Protein AF-A0A836CLS4-F1 (afdb_monomer)

Sequence (60 aa):
MTPCDDCSICLDQLPSERGTLQCGHTFCFGCIVSWSERQNTCPLCQGRFDSIVQASTARG

Solvent-accessible surface area (backbone atoms only — not comparable to full-atom values): 3753 Å² total; per-residue (Å²): 131,76,86,76,66,46,11,86,84,80,74,40,74,51,53,71,50,25,23,34,38,87,89,69,55,64,30,30,33,69,58,51,52,62,43,47,79,78,44,53,44,41,93,86,78,59,48,74,48,93,60,70,46,75,46,66,76,76,82,122

InterPro domains:
  IPR001841 Zinc finger, RING-type [PF13639] (5-46)
  IPR001841 Zinc finger, RING-type [PS50089] (7-46)
  IPR001841 Zinc finger, RING-type [SM00184] (7-45)
  IPR013083 Zinc finger, RING/FYVE/PHD-type [G3DSA:3.30.40.10] (2-59)
  IPR017907 Zinc finger, RING-type, conserved site [PS00518] (23-32)

pLDDT: mean 88.98, std 14.51, range [43.19, 97.5]

Secondary structure (DSSP, 8-state):
-----EETTTTEEPPSEEEEETTS-EEEHHHHHHHHTT--B-TTT--B-S-EEEEE----

Radius of gyration: 11.41 Å; Cα contacts (8 Å, |Δi|>4): 90; chains: 1; bounding box: 29×29×30 Å

Foldseek 3Di:
DPPACAAPQVRHGADLWWWAFPVGDIHHPVRVVVVVVPAQADPPPRHGGDDIDIHHPPPD

Mean predicted aligned error: 4.95 Å

Nearest PDB structures (foldseek):
  4orh-assembly3_C  TM=9.207E-01  e=6.839E-05  Homo sapiens
  8grm-assembly1_M  TM=8.352E-01  e=5.245E-04  Homo sapiens
  9dgg-assembly1_K  TM=8.743E-01  e=5.245E-04  Homo sapiens
  4s3o-assembly2_B  TM=8.648E-01  e=5.601E-04  Homo sapiens
  9dde-assembly1_K  TM=8.827E-01  e=1.081E-03  Homo sapiens

Structure (mmCIF, N/CA/C/O backbone):
data_AF-A0A836CLS4-F1
#
_entry.id   AF-A0A836CLS4-F1
#
loop_
_atom_site.group_PDB
_atom_site.id
_atom_site.type_symbol
_atom_site.label_atom_id
_atom_site.label_alt_id
_atom_site.label_comp_id
_atom_site.label_asym_id
_atom_site.label_entity_id
_atom_site.label_seq_id
_atom_site.pdbx_PDB_ins_code
_atom_site.Cartn_x
_atom_sit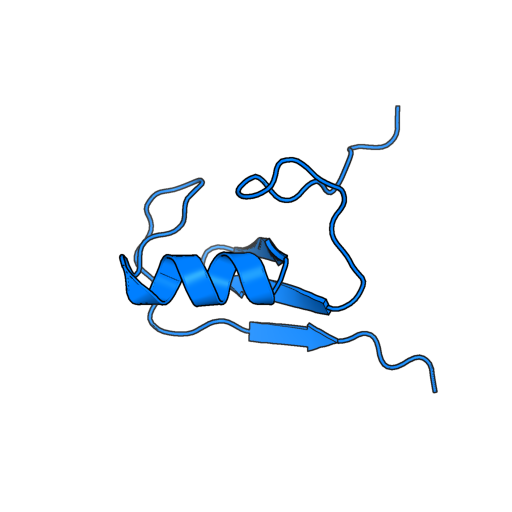e.Cartn_y
_atom_site.Cartn_z
_atom_site.occupancy
_atom_site.B_iso_or_equiv
_atom_site.auth_seq_id
_atom_site.auth_comp_id
_atom_site.auth_asym_id
_atom_site.auth_atom_id
_atom_site.pdbx_PDB_model_num
ATOM 1 N N . MET A 1 1 ? 1.943 -18.004 -19.195 1.00 44.72 1 MET A N 1
ATOM 2 C CA . MET A 1 1 ? 1.846 -16.668 -18.578 1.00 44.72 1 MET A CA 1
ATOM 3 C C . MET A 1 1 ? 1.767 -16.902 -17.086 1.00 44.72 1 MET A C 1
ATOM 5 O O . MET A 1 1 ? 0.713 -17.279 -16.595 1.00 44.72 1 MET A O 1
ATOM 9 N N . THR A 1 2 ? 2.903 -16.863 -16.399 1.00 49.50 2 THR A N 1
ATOM 10 C CA . THR A 1 2 ? 2.939 -16.912 -14.933 1.00 49.50 2 THR A CA 1
ATOM 11 C C . THR A 1 2 ? 2.194 -15.672 -14.433 1.00 49.50 2 THR A C 1
ATOM 13 O O . THR A 1 2 ? 2.432 -14.610 -15.012 1.00 49.50 2 THR A O 1
ATOM 16 N N . PRO A 1 3 ? 1.270 -15.764 -13.459 1.00 57.78 3 PRO A N 1
ATOM 17 C CA . PRO A 1 3 ? 0.744 -14.561 -12.827 1.00 57.78 3 PRO A CA 1
ATOM 18 C C . PRO A 1 3 ? 1.946 -13.779 -12.302 1.00 57.78 3 PRO A C 1
ATOM 20 O O . PRO A 1 3 ? 2.778 -14.323 -11.581 1.00 57.78 3 PRO A O 1
ATOM 23 N N . CYS A 1 4 ? 2.114 -12.562 -12.800 1.00 61.38 4 CYS A N 1
ATOM 24 C CA . CYS A 1 4 ? 3.227 -11.722 -12.427 1.00 61.38 4 CYS A CA 1
ATOM 25 C C . CYS A 1 4 ? 2.910 -11.125 -11.053 1.00 61.38 4 CYS A C 1
ATOM 27 O O . CYS A 1 4 ? 1.985 -10.330 -10.891 1.00 61.38 4 CYS A O 1
ATOM 29 N N . ASP A 1 5 ? 3.638 -11.600 -10.045 1.00 76.50 5 ASP A N 1
ATOM 30 C CA . ASP A 1 5 ? 3.693 -11.032 -8.701 1.00 76.50 5 ASP A CA 1
ATOM 31 C C . ASP A 1 5 ? 4.382 -9.655 -8.774 1.00 76.50 5 ASP A C 1
ATOM 33 O O . ASP A 1 5 ? 5.514 -9.483 -8.326 1.00 76.50 5 ASP A O 1
ATOM 37 N N . ASP A 1 6 ? 3.729 -8.679 -9.408 1.00 91.81 6 ASP A N 1
ATOM 38 C CA . ASP A 1 6 ? 4.234 -7.316 -9.557 1.00 91.81 6 ASP A CA 1
ATOM 39 C C . ASP A 1 6 ? 3.718 -6.419 -8.428 1.00 91.81 6 ASP A C 1
ATOM 41 O O . ASP A 1 6 ? 2.567 -6.487 -7.986 1.00 91.81 6 ASP A O 1
ATOM 45 N N . CYS A 1 7 ? 4.571 -5.513 -7.968 1.00 94.88 7 CYS A N 1
ATOM 46 C CA . CYS A 1 7 ? 4.207 -4.498 -7.002 1.00 94.88 7 CYS A CA 1
ATOM 47 C C . CYS A 1 7 ? 3.344 -3.427 -7.673 1.00 94.88 7 CYS A C 1
ATOM 49 O O . CYS A 1 7 ? 3.826 -2.669 -8.511 1.00 94.88 7 CYS A O 1
ATOM 51 N N . SER A 1 8 ? 2.094 -3.261 -7.237 1.00 93.19 8 SER A N 1
ATOM 52 C CA . SER A 1 8 ? 1.188 -2.268 -7.838 1.00 93.19 8 SER A CA 1
ATOM 53 C C . SER A 1 8 ? 1.558 -0.801 -7.551 1.00 93.19 8 SER A C 1
ATOM 55 O O . SER A 1 8 ? 0.849 0.097 -7.997 1.00 93.19 8 SER A O 1
ATOM 57 N N . ILE A 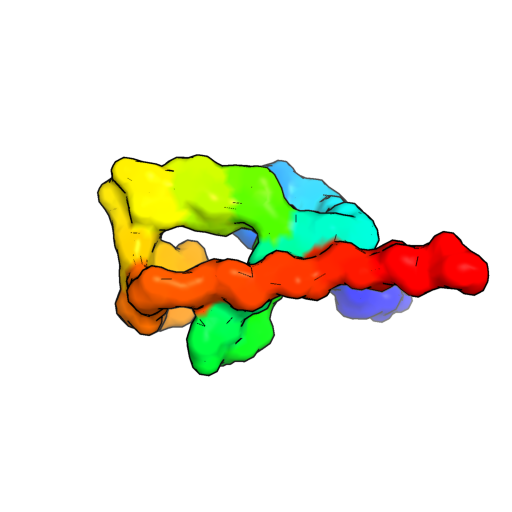1 9 ? 2.613 -0.545 -6.766 1.00 95.25 9 ILE A N 1
ATOM 58 C CA . ILE A 1 9 ? 3.102 0.808 -6.455 1.00 95.25 9 ILE A CA 1
ATOM 59 C C . ILE A 1 9 ? 4.175 1.232 -7.463 1.00 95.25 9 ILE A C 1
ATOM 61 O O . ILE A 1 9 ? 4.091 2.325 -8.014 1.00 95.25 9 ILE A O 1
ATOM 65 N N . CYS A 1 10 ? 5.184 0.387 -7.700 1.00 95.81 10 CYS A N 1
ATOM 66 C CA . CYS A 1 10 ? 6.272 0.681 -8.640 1.00 95.81 10 CYS A CA 1
ATOM 67 C C . CYS A 1 10 ? 6.090 0.035 -10.019 1.00 95.81 10 CYS A C 1
ATOM 69 O O . CYS A 1 10 ? 6.842 0.367 -10.927 1.00 95.81 10 CYS A O 1
ATOM 71 N N . LEU A 1 11 ? 5.089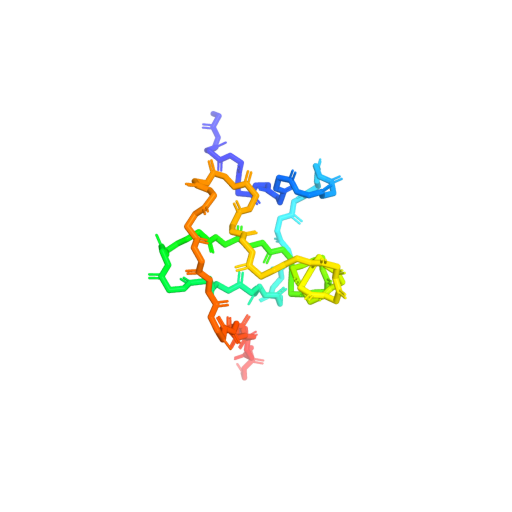 -0.840 -10.172 1.00 93.56 11 LEU A N 1
ATOM 72 C CA . LEU A 1 11 ? 4.784 -1.594 -11.393 1.00 93.56 11 LEU A CA 1
ATOM 73 C C . LEU A 1 11 ? 5.951 -2.479 -11.864 1.00 93.56 11 LEU A C 1
ATOM 75 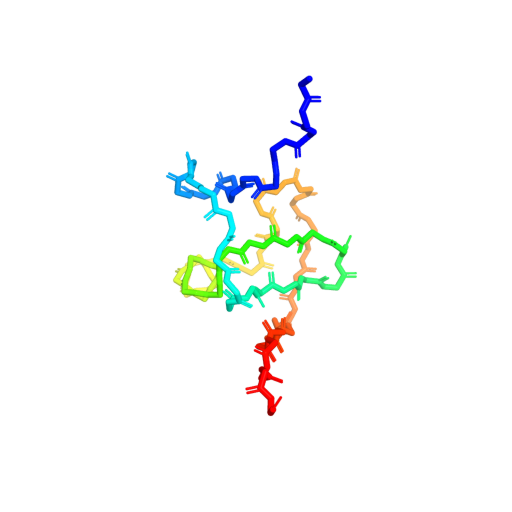O O . LEU A 1 11 ? 6.111 -2.712 -13.058 1.00 93.56 11 LEU A O 1
ATOM 79 N N . ASP A 1 12 ? 6.757 -2.951 -10.912 1.00 93.25 12 ASP A N 1
ATOM 80 C CA . ASP A 1 12 ? 7.912 -3.824 -11.133 1.00 93.25 12 ASP A CA 1
ATOM 81 C C . ASP A 1 12 ? 7.757 -5.119 -10.323 1.00 93.25 12 ASP A C 1
ATOM 83 O O . ASP A 1 12 ? 6.921 -5.193 -9.416 1.00 93.25 12 ASP A O 1
ATOM 87 N N . GLN A 1 13 ? 8.561 -6.131 -10.635 1.00 92.06 13 GLN A N 1
ATOM 88 C CA . GLN A 1 13 ? 8.460 -7.456 -10.036 1.00 92.06 13 GLN A CA 1
ATOM 89 C C . GLN A 1 13 ? 8.740 -7.410 -8.527 1.00 92.06 13 GLN A C 1
ATOM 91 O O . GLN A 1 13 ? 9.656 -6.726 -8.065 1.00 92.06 13 GLN A O 1
ATOM 96 N N . LEU A 1 14 ? 7.964 -8.154 -7.733 1.00 91.69 14 LEU A N 1
ATOM 97 C CA . LEU A 1 14 ? 8.162 -8.202 -6.287 1.00 91.69 14 LEU A CA 1
ATOM 98 C C . LEU A 1 14 ? 9.541 -8.793 -5.938 1.00 91.69 14 LEU A C 1
ATOM 100 O O . LEU A 1 14 ? 9.843 -9.926 -6.323 1.00 91.69 14 LEU A O 1
ATOM 104 N N . PRO A 1 15 ? 10.379 -8.071 -5.172 1.00 90.19 15 PRO A N 1
ATOM 105 C CA . PRO A 1 15 ? 11.663 -8.584 -4.721 1.00 90.19 15 PRO A CA 1
ATOM 106 C C . PRO A 1 15 ? 11.482 -9.600 -3.582 1.00 90.19 15 PRO A C 1
ATOM 108 O O . PRO A 1 15 ? 10.399 -9.772 -3.019 1.00 90.19 15 PRO A O 1
ATOM 111 N N . SER A 1 16 ? 12.585 -10.235 -3.171 1.00 89.62 16 SER A N 1
ATOM 112 C CA . SER A 1 16 ? 12.611 -11.146 -2.014 1.00 89.62 16 SER A CA 1
ATOM 113 C C . SER A 1 16 ? 12.115 -10.491 -0.719 1.00 89.62 16 SER A C 1
ATOM 115 O O . SER A 1 16 ? 11.541 -11.178 0.128 1.00 89.62 16 SER A O 1
ATOM 117 N N . GLU A 1 17 ? 12.349 -9.183 -0.572 1.00 92.75 17 GLU A N 1
ATOM 118 C CA . GLU A 1 17 ? 11.907 -8.361 0.555 1.00 92.75 17 GLU A CA 1
ATOM 119 C C . GLU A 1 17 ? 10.547 -7.726 0.271 1.00 92.75 17 GLU A C 1
ATOM 121 O O . GLU A 1 17 ? 10.419 -6.676 -0.369 1.00 92.75 17 GLU A O 1
ATOM 126 N N . ARG A 1 18 ? 9.507 -8.365 0.793 1.00 94.44 18 ARG A N 1
ATOM 127 C CA . ARG A 1 18 ? 8.119 -7.989 0.532 1.00 94.44 18 ARG A CA 1
ATOM 128 C C . ARG A 1 18 ? 7.423 -7.535 1.808 1.00 94.44 18 ARG A C 1
ATOM 130 O O . ARG A 1 18 ? 7.611 -8.122 2.870 1.00 94.44 18 ARG A O 1
ATOM 137 N N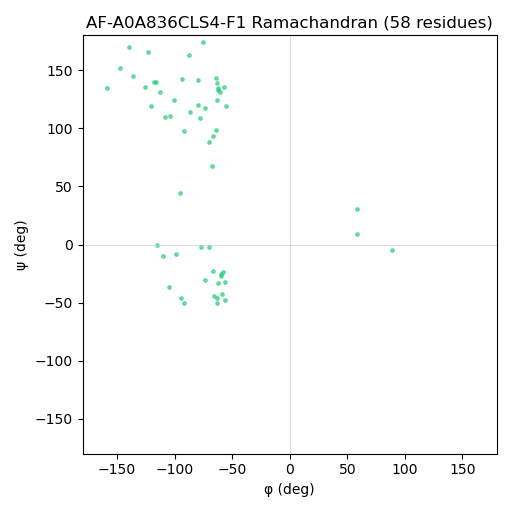 . GLY A 1 19 ? 6.612 -6.492 1.699 1.00 95.69 19 GLY A N 1
ATOM 138 C CA . GLY A 1 19 ? 5.734 -6.019 2.761 1.00 95.69 19 GLY A CA 1
ATOM 139 C C . GLY A 1 19 ? 4.313 -6.505 2.513 1.00 95.69 19 GLY A C 1
ATOM 140 O O . GLY A 1 19 ? 3.756 -6.248 1.448 1.00 95.69 19 GLY A O 1
ATOM 141 N N . THR A 1 20 ? 3.728 -7.205 3.482 1.00 95.81 20 THR A N 1
ATOM 142 C CA . THR A 1 20 ? 2.342 -7.689 3.414 1.00 95.81 20 THR A CA 1
ATOM 143 C C . THR A 1 20 ? 1.491 -6.974 4.452 1.00 95.81 20 THR A C 1
ATOM 145 O O . THR A 1 20 ? 1.877 -6.850 5.616 1.00 95.81 20 THR A O 1
ATOM 148 N N . LEU A 1 21 ? 0.337 -6.478 4.019 1.00 96.25 21 LEU A N 1
ATOM 149 C CA . LEU A 1 21 ? -0.630 -5.804 4.880 1.00 96.25 21 LEU A CA 1
ATOM 150 C C . LEU A 1 21 ? -1.594 -6.811 5.522 1.00 96.25 21 LEU A C 1
ATOM 152 O O . LEU A 1 21 ? -1.785 -7.912 5.014 1.00 96.25 21 LEU A O 1
ATOM 156 N N . GLN A 1 22 ? -2.296 -6.395 6.580 1.00 94.81 22 GLN A N 1
ATOM 157 C CA . GLN A 1 22 ? -3.337 -7.208 7.235 1.00 94.81 22 GLN A CA 1
ATOM 158 C C . GLN A 1 22 ? -4.480 -7.641 6.298 1.00 94.81 22 GLN A C 1
ATOM 160 O O . GLN A 1 22 ? -5.135 -8.647 6.543 1.00 94.81 22 GLN A O 1
ATOM 165 N N . CYS A 1 23 ? -4.704 -6.906 5.204 1.00 96.00 23 CYS A N 1
ATOM 166 C CA . CYS A 1 23 ? -5.677 -7.269 4.174 1.00 96.00 23 CYS A CA 1
ATOM 167 C C . CYS A 1 23 ? -5.191 -8.379 3.223 1.00 96.00 23 CYS A C 1
ATOM 169 O O . CYS A 1 23 ? -5.937 -8.766 2.331 1.00 96.00 23 CYS A O 1
ATOM 171 N N . GLY A 1 24 ? -3.956 -8.867 3.384 1.00 93.81 24 GLY A N 1
ATOM 172 C CA . GLY A 1 24 ? -3.370 -9.943 2.583 1.00 93.81 24 GLY A CA 1
ATOM 173 C C . GLY A 1 24 ? -2.656 -9.489 1.308 1.00 93.81 24 GLY A C 1
ATOM 174 O O . GLY A 1 24 ? -2.037 -10.312 0.644 1.00 93.81 24 GLY A O 1
ATOM 175 N N . HIS A 1 25 ? -2.696 -8.198 0.965 1.00 95.19 25 HIS A N 1
ATOM 176 C CA . HIS A 1 25 ? -1.994 -7.674 -0.208 1.00 95.19 25 HIS A CA 1
ATOM 177 C C . HIS A 1 25 ? -0.501 -7.459 0.055 1.00 95.19 25 HIS A C 1
ATOM 179 O O . HIS A 1 25 ? -0.112 -6.966 1.120 1.00 95.19 25 HIS A O 1
ATOM 185 N N . THR A 1 26 ? 0.314 -7.770 -0.954 1.00 95.12 26 THR A N 1
ATOM 186 C CA . THR A 1 26 ? 1.777 -7.750 -0.890 1.00 95.12 26 THR A CA 1
ATOM 187 C C . THR A 1 26 ? 2.365 -6.737 -1.872 1.00 95.12 26 THR A C 1
ATOM 189 O O . THR A 1 26 ? 1.903 -6.599 -3.000 1.00 95.12 26 THR A O 1
ATOM 192 N N . PHE A 1 27 ? 3.404 -6.033 -1.427 1.00 95.75 27 PHE A N 1
ATOM 193 C CA . PHE A 1 27 ? 4.122 -4.995 -2.169 1.00 95.75 27 PHE A CA 1
ATOM 194 C C . PHE A 1 27 ? 5.628 -5.119 -1.903 1.00 95.75 27 PHE A C 1
ATOM 196 O O . PHE A 1 27 ? 6.040 -5.820 -0.973 1.00 95.75 27 PHE A O 1
ATOM 203 N N . CYS A 1 28 ? 6.470 -4.394 -2.645 1.00 96.25 28 CYS A N 1
ATOM 204 C CA . CYS A 1 28 ? 7.866 -4.213 -2.236 1.00 96.25 28 CYS A CA 1
ATOM 205 C C . CYS A 1 28 ? 7.885 -3.585 -0.841 1.00 96.25 28 CYS A C 1
ATOM 207 O O . CYS A 1 28 ? 7.154 -2.618 -0.606 1.00 96.25 28 CYS A O 1
ATOM 209 N N . PHE A 1 29 ? 8.729 -4.088 0.064 1.00 96.19 29 PHE A N 1
ATOM 210 C CA . PHE A 1 29 ? 8.768 -3.569 1.433 1.00 96.19 29 PHE A CA 1
ATOM 211 C C . PHE A 1 29 ? 9.030 -2.054 1.464 1.00 96.19 29 PHE A C 1
ATOM 213 O O . PHE A 1 29 ? 8.261 -1.309 2.067 1.00 96.19 29 PHE A O 1
ATOM 220 N N . GLY A 1 30 ? 10.031 -1.581 0.713 1.00 96.44 30 GLY A N 1
ATOM 221 C CA . GLY A 1 30 ? 10.320 -0.148 0.597 1.00 96.44 30 GLY A CA 1
ATOM 222 C C . GLY A 1 30 ? 9.146 0.666 0.043 1.00 96.44 30 GLY A C 1
ATOM 223 O O . GLY A 1 30 ? 8.813 1.712 0.590 1.00 96.44 30 GLY A O 1
ATOM 224 N N . CYS A 1 31 ? 8.457 0.166 -0.990 1.00 97.44 31 CYS A N 1
ATOM 225 C CA . CYS A 1 31 ? 7.331 0.881 -1.595 1.00 97.44 31 CYS A CA 1
ATOM 226 C C . CYS A 1 31 ? 6.172 1.078 -0.617 1.00 97.44 31 CYS A C 1
ATOM 228 O O . CYS A 1 31 ? 5.628 2.179 -0.528 1.00 97.44 31 CYS A O 1
ATOM 230 N N . ILE A 1 32 ? 5.784 0.029 0.115 1.00 97.25 32 ILE A N 1
ATOM 231 C CA . ILE A 1 32 ? 4.659 0.138 1.048 1.00 97.25 32 ILE A CA 1
ATOM 232 C C . ILE A 1 32 ? 5.017 0.940 2.302 1.00 97.25 32 ILE A C 1
ATOM 234 O O . ILE A 1 32 ? 4.159 1.645 2.830 1.00 97.25 32 ILE A O 1
ATOM 238 N N . VAL A 1 33 ? 6.281 0.913 2.735 1.00 96.69 33 VAL A N 1
ATOM 239 C CA . VAL A 1 33 ? 6.773 1.789 3.808 1.00 96.69 33 VAL A CA 1
ATOM 240 C C . VAL A 1 33 ? 6.679 3.256 3.383 1.00 96.69 33 VAL A C 1
ATOM 242 O O . VAL A 1 33 ? 6.043 4.037 4.084 1.00 96.69 33 VAL A O 1
ATOM 245 N N . SER A 1 34 ? 7.190 3.627 2.203 1.00 97.44 34 SER A N 1
ATOM 246 C CA . SER A 1 34 ? 7.087 5.009 1.702 1.00 97.44 34 SER A CA 1
ATOM 247 C C . SER A 1 34 ? 5.642 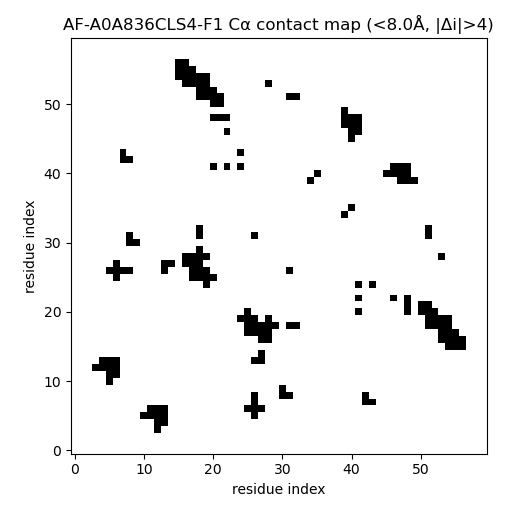5.467 1.482 1.00 97.44 34 SER A C 1
ATOM 249 O O . SER A 1 34 ? 5.303 6.634 1.676 1.00 97.44 34 SER A O 1
ATOM 251 N N . TRP A 1 35 ? 4.754 4.556 1.085 1.00 96.81 35 TRP A N 1
ATOM 252 C CA . TRP A 1 35 ? 3.325 4.847 0.986 1.00 96.81 35 TRP A CA 1
ATOM 253 C C . TRP A 1 35 ? 2.701 5.139 2.359 1.00 96.81 35 TRP A C 1
ATOM 255 O O . TRP A 1 35 ? 1.970 6.120 2.512 1.00 96.81 35 TRP A O 1
ATOM 265 N N . SER A 1 36 ? 3.051 4.331 3.365 1.00 96.12 36 SER A N 1
ATOM 266 C CA . SER A 1 36 ? 2.601 4.463 4.754 1.00 96.12 36 SER A CA 1
ATOM 267 C C . SER A 1 36 ? 2.978 5.801 5.397 1.00 96.12 36 SER A C 1
ATOM 269 O O . SER A 1 36 ? 2.268 6.257 6.290 1.00 96.12 36 SER A O 1
ATOM 271 N N . GLU A 1 37 ? 4.053 6.456 4.950 1.00 96.19 37 GLU A N 1
ATOM 272 C CA . GLU A 1 37 ? 4.438 7.797 5.426 1.00 96.19 37 GLU A CA 1
ATOM 273 C C . GLU A 1 37 ? 3.424 8.883 5.030 1.00 96.19 37 GLU A C 1
ATOM 275 O O . GLU A 1 37 ? 3.344 9.932 5.666 1.00 96.19 37 GLU A O 1
ATOM 280 N N . ARG A 1 38 ? 2.640 8.640 3.973 1.00 95.12 38 ARG A N 1
ATOM 281 C CA . ARG A 1 38 ? 1.617 9.565 3.463 1.00 95.12 38 ARG A CA 1
ATOM 282 C C . ARG A 1 38 ? 0.201 9.131 3.818 1.00 95.12 38 ARG A C 1
ATOM 284 O O . ARG A 1 38 ? -0.657 9.983 4.023 1.00 95.12 38 ARG A O 1
ATOM 291 N N . GLN A 1 39 ? -0.065 7.826 3.820 1.00 94.69 39 GLN A N 1
ATOM 292 C CA . GLN A 1 39 ? -1.398 7.273 4.042 1.00 94.69 39 GLN A CA 1
ATOM 293 C C . GLN A 1 39 ? -1.345 5.811 4.501 1.00 94.69 39 GLN A C 1
ATOM 295 O O . GLN A 1 39 ? -0.671 4.970 3.912 1.00 94.69 39 GLN A O 1
ATOM 300 N N . ASN A 1 40 ? -2.134 5.481 5.523 1.00 95.19 40 ASN A N 1
ATOM 301 C CA . ASN A 1 40 ? -2.212 4.134 6.098 1.00 95.19 40 ASN A CA 1
ATOM 302 C C . ASN A 1 40 ? -3.369 3.311 5.505 1.00 95.19 40 ASN A C 1
ATOM 304 O O . ASN A 1 40 ? -4.141 2.675 6.225 1.00 95.19 40 ASN A O 1
ATOM 308 N N . THR A 1 41 ? -3.531 3.370 4.183 1.00 97.50 41 THR A N 1
ATOM 309 C CA . THR A 1 41 ? -4.579 2.664 3.425 1.00 97.50 41 THR A CA 1
ATOM 310 C C . THR A 1 41 ? -3.969 1.832 2.314 1.00 97.50 41 THR A C 1
ATOM 312 O O . THR A 1 41 ? -3.085 2.297 1.605 1.00 97.50 41 THR A O 1
ATOM 315 N N . CYS A 1 42 ? -4.426 0.595 2.145 1.00 97.25 42 CYS A N 1
ATOM 316 C CA . CYS A 1 42 ? -3.928 -0.303 1.110 1.00 97.25 42 CYS A CA 1
ATOM 317 C C . CYS A 1 42 ? -4.154 0.293 -0.297 1.00 97.25 42 CYS A C 1
ATOM 319 O O . CYS A 1 42 ? -5.289 0.659 -0.602 1.00 97.25 42 CYS A O 1
ATOM 321 N N . PRO A 1 43 ? -3.140 0.326 -1.184 1.00 95.88 43 PRO A N 1
ATOM 322 C CA . PRO A 1 43 ? -3.300 0.821 -2.556 1.00 95.88 43 PRO A CA 1
ATOM 323 C C . PRO A 1 43 ? -4.332 0.056 -3.400 1.00 95.88 43 PRO A C 1
ATOM 325 O O . PRO A 1 43 ? -4.872 0.613 -4.348 1.00 95.88 43 PRO A O 1
ATOM 328 N N . LEU A 1 44 ? -4.595 -1.214 -3.068 1.00 95.12 44 LEU A N 1
ATOM 329 C CA . LEU A 1 44 ? -5.453 -2.105 -3.859 1.00 95.12 44 LEU A CA 1
ATOM 330 C C . LEU A 1 44 ? -6.905 -2.123 -3.379 1.00 95.12 44 LEU A C 1
ATOM 332 O O . LEU A 1 44 ? -7.823 -2.040 -4.186 1.00 95.12 44 LEU A O 1
ATOM 336 N N . CYS A 1 45 ? -7.125 -2.232 -2.067 1.00 96.81 45 CYS A N 1
ATOM 337 C CA . C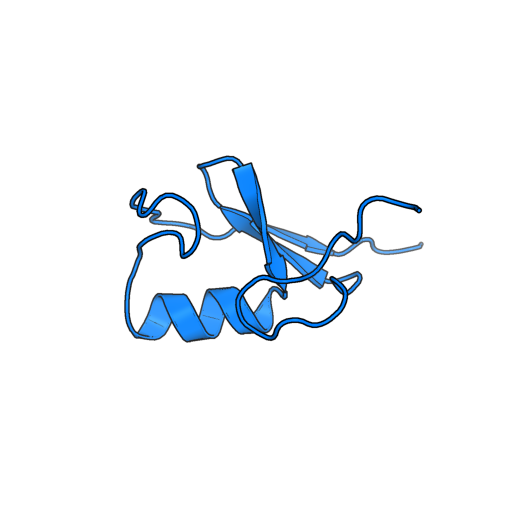YS A 1 45 ? -8.473 -2.357 -1.502 1.00 96.81 45 CYS A CA 1
ATOM 338 C C . CYS A 1 45 ? -8.893 -1.184 -0.616 1.00 96.81 45 CYS A C 1
ATOM 340 O O . CYS A 1 45 ? -9.978 -1.216 -0.045 1.00 96.81 45 CYS A O 1
ATOM 342 N N . GLN A 1 46 ? -8.024 -0.184 -0.442 1.00 95.88 46 GLN A N 1
ATOM 343 C CA . GLN A 1 46 ? -8.238 0.982 0.424 1.00 95.88 46 GLN A CA 1
ATOM 344 C C . GLN A 1 46 ? -8.507 0.646 1.903 1.00 95.88 46 GLN A C 1
ATOM 346 O O . GLN A 1 46 ? -8.805 1.535 2.699 1.00 95.88 46 GLN A O 1
ATOM 351 N N . GLY A 1 47 ? -8.340 -0.618 2.305 1.00 96.75 47 GLY A N 1
ATOM 352 C CA . GLY A 1 47 ? -8.425 -1.042 3.697 1.00 96.75 47 GLY A CA 1
ATOM 353 C C . GLY A 1 47 ? -7.341 -0.374 4.539 1.00 96.75 47 GLY A C 1
ATOM 354 O O . GLY A 1 47 ? -6.179 -0.317 4.129 1.00 96.75 47 GLY A O 1
ATOM 355 N N . ARG A 1 48 ? -7.718 0.138 5.713 1.00 96.62 48 ARG A N 1
ATOM 356 C CA . ARG A 1 48 ? -6.764 0.689 6.683 1.00 96.62 48 ARG A CA 1
ATOM 357 C C . ARG A 1 48 ? -5.828 -0.405 7.185 1.00 96.62 48 ARG A C 1
ATOM 359 O O . ARG A 1 48 ? -6.248 -1.543 7.373 1.00 96.62 48 ARG A O 1
ATOM 366 N N . PHE A 1 49 ? -4.576 -0.040 7.410 1.00 96.38 49 PHE A N 1
ATOM 367 C CA . PHE A 1 49 ? -3.602 -0.899 8.065 1.00 96.38 49 PHE A CA 1
ATOM 368 C C . PHE A 1 49 ? -2.803 -0.095 9.086 1.00 96.38 49 PHE A C 1
ATOM 370 O O . PHE A 1 49 ? -2.513 1.073 8.870 1.00 96.38 49 PHE A O 1
ATOM 377 N N . ASP A 1 50 ? -2.441 -0.722 10.194 1.00 95.62 50 ASP A N 1
ATOM 378 C CA . ASP A 1 50 ? -1.610 -0.129 11.252 1.00 95.62 50 ASP A CA 1
ATOM 379 C C . ASP A 1 50 ? -0.203 -0.743 11.316 1.00 95.62 50 ASP A C 1
ATOM 381 O O . ASP A 1 50 ? 0.678 -0.214 11.989 1.00 95.62 50 ASP A O 1
ATOM 385 N N . SER A 1 51 ? 0.030 -1.832 10.579 1.00 95.50 51 SER A N 1
ATOM 386 C CA . SER A 1 51 ? 1.305 -2.540 10.555 1.00 95.50 51 SER A CA 1
ATOM 387 C C . SER A 1 51 ? 1.585 -3.163 9.186 1.00 95.50 51 SER A C 1
ATOM 389 O O . SER A 1 51 ? 0.662 -3.505 8.437 1.00 95.50 51 SER A O 1
ATOM 391 N N . ILE A 1 52 ? 2.874 -3.300 8.871 1.00 96.75 52 ILE A N 1
ATOM 392 C CA . ILE A 1 52 ? 3.406 -3.902 7.646 1.00 96.75 52 ILE A CA 1
ATOM 393 C C . ILE A 1 52 ? 4.274 -5.087 8.067 1.00 96.75 52 ILE A C 1
ATOM 395 O O . ILE A 1 52 ? 5.276 -4.913 8.759 1.00 96.75 52 ILE A O 1
ATOM 399 N N . VAL A 1 53 ? 3.918 -6.293 7.627 1.00 96.12 53 VAL A N 1
ATOM 400 C CA . VAL A 1 53 ? 4.716 -7.494 7.8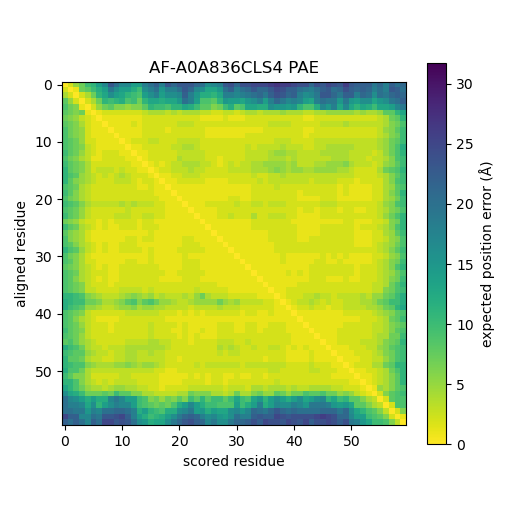93 1.00 96.12 53 VAL A CA 1
ATOM 401 C C . VAL A 1 53 ? 5.787 -7.622 6.818 1.00 96.12 53 VAL A C 1
ATOM 403 O O . VAL A 1 53 ? 5.470 -7.846 5.648 1.00 96.12 53 VAL A O 1
ATOM 406 N N . GLN A 1 54 ? 7.05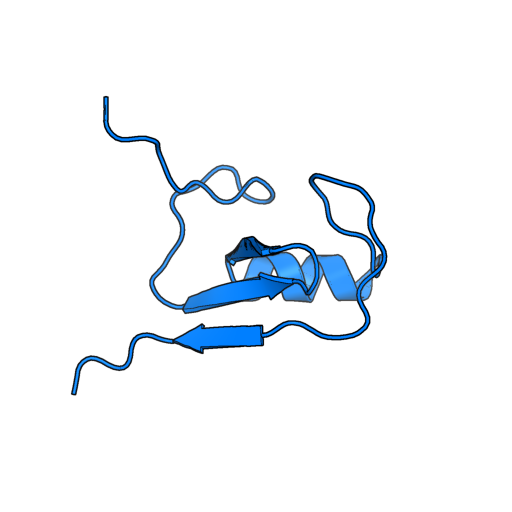4 -7.491 7.209 1.00 94.88 54 GLN A N 1
ATOM 407 C CA . GLN A 1 54 ? 8.183 -7.751 6.321 1.00 94.88 54 GLN A CA 1
ATOM 408 C C . GLN A 1 54 ? 8.424 -9.258 6.233 1.00 94.88 54 GLN A C 1
ATOM 410 O O . GLN A 1 54 ? 8.711 -9.914 7.233 1.00 94.88 54 GLN A O 1
ATOM 415 N N . ALA A 1 55 ? 8.331 -9.809 5.029 1.00 86.75 55 ALA A N 1
ATOM 416 C CA . ALA A 1 55 ? 8.819 -11.143 4.740 1.00 86.75 55 ALA A CA 1
ATOM 417 C C . ALA A 1 55 ? 10.131 -11.012 3.966 1.00 86.75 55 ALA A C 1
ATOM 419 O O . ALA A 1 55 ? 10.144 -10.597 2.807 1.00 86.75 55 ALA A O 1
ATOM 420 N N . SER A 1 56 ? 11.225 -11.386 4.621 1.00 78.88 56 SER A N 1
ATOM 421 C CA . SER A 1 56 ? 12.536 -11.537 4.001 1.00 78.88 56 SER A CA 1
ATOM 422 C C . SER A 1 56 ? 12.819 -13.030 3.940 1.00 78.88 56 SER A C 1
ATOM 424 O O . SER A 1 56 ? 13.000 -13.673 4.974 1.00 78.88 56 SER A O 1
ATOM 426 N N . THR A 1 57 ? 12.813 -13.620 2.743 1.00 66.00 57 THR A N 1
ATOM 427 C CA . THR A 1 57 ? 13.285 -15.001 2.582 1.00 66.00 57 THR A CA 1
ATOM 428 C C . THR A 1 57 ? 14.799 -14.995 2.777 1.00 66.00 57 THR A C 1
ATOM 430 O O . THR A 1 57 ? 15.562 -14.839 1.826 1.00 66.00 57 THR A O 1
ATOM 433 N N . ALA A 1 58 ? 15.239 -15.138 4.026 1.00 55.31 58 ALA A N 1
ATOM 434 C CA . ALA A 1 58 ? 16.605 -15.519 4.329 1.00 55.31 58 ALA A CA 1
ATOM 435 C C . ALA A 1 58 ? 16.809 -16.937 3.781 1.00 55.31 58 ALA A C 1
ATOM 437 O O . ALA A 1 58 ? 16.385 -17.920 4.386 1.00 55.31 58 ALA A O 1
ATOM 438 N N . ARG A 1 59 ? 17.413 -17.044 2.593 1.00 52.94 59 ARG A N 1
ATOM 439 C CA . ARG A 1 59 ? 18.110 -18.268 2.197 1.00 52.94 59 ARG A CA 1
ATOM 440 C C . ARG A 1 59 ? 19.317 -18.393 3.127 1.00 52.94 59 ARG A C 1
ATOM 442 O O . ARG A 1 59 ? 20.334 -17.750 2.881 1.00 52.94 59 ARG A O 1
ATOM 449 N N . GLY A 1 60 ? 19.139 -19.131 4.222 1.00 43.19 60 GLY A N 1
ATOM 450 C CA . GLY A 1 60 ? 20.246 -19.828 4.877 1.00 43.19 60 GLY A CA 1
ATOM 451 C C . GLY A 1 60 ? 20.772 -20.935 3.976 1.00 43.19 60 GLY A C 1
ATOM 452 O O . GLY A 1 60 ? 19.963 -21.474 3.184 1.00 43.19 60 GLY A O 1
#

Organism: NCBI:txid303371